Protein AF-A0A655YE57-F1 (afdb_monomer)

Sequence (101 aa):
MQDMKLAFKQAAEATTVEAMQAPISTLESLVEQAKRGVYPVEKEATYQEGFQKLAVTLDKIDAHLQAGELEAAKASLKTVDDLRIEYHDKRNPSIWKRLFG

Radius of gyration: 13.8 Å; Cα contacts (8 Å, |Δi|>4): 81; chains: 1; bounding box: 33×25×34 Å

Nearest PDB structures (foldseek):
  5l31-assembly1_C  TM=9.210E-01  e=3.877E-03  Escherichia coli
  7zl9-assembly1_A  TM=9.046E-01  e=4.791E-03  Homo sapiens
  5l7d-assembly1_A  TM=9.209E-01  e=9.526E-03  Homo sapiens
  7yxa-assembly2_B  TM=8.877E-01  e=6.936E-03  Homo sapiens
  8tf5-assembly1_A  TM=8.870E-01  e=2.891E-02  Homo sapiens

Foldseek 3Di:
DVLLVVLLVQLLPDPFLVSNVVSLVSNLVVLVVQLPDDDDPVCNVVSNVLSVQLNVLSVQLVVCSVVRNSVSSNVSSVVVVVSCVVSCVVPDVVPCVVVPD

pLDDT: mean 87.46, std 14.43, range [45.5, 98.56]

Solvent-accessible surface area (backbone atoms only — not comparable to full-atom values): 5555 Å² total; per-residue (Å²): 94,64,66,51,52,49,22,50,50,48,32,71,69,36,89,46,47,75,58,22,47,60,25,47,56,50,35,52,54,51,49,58,56,54,68,71,55,91,63,64,78,97,46,35,67,63,52,51,52,52,46,53,53,47,51,57,42,48,55,50,24,52,52,24,40,76,70,67,35,48,70,59,19,52,58,40,49,50,52,53,54,53,49,51,49,54,56,48,67,76,44,65,72,69,61,52,48,74,77,52,99

InterPro domains:
  IPR009155 Cytochrome b562 [PF07361] (1-91)
  IPR010980 Cytochrome c/b562 [SSF47175] (1-91)

Structure (mmCIF, N/CA/C/O backbone):
data_AF-A0A655YE57-F1
#
_entry.id   AF-A0A655YE57-F1
#
loop_
_atom_site.group_PDB
_atom_site.id
_atom_site.type_symbol
_atom_site.label_atom_id
_atom_site.label_alt_id
_atom_site.label_comp_id
_atom_site.label_asym_id
_atom_site.label_entity_id
_atom_site.label_seq_id
_atom_site.pdbx_PDB_ins_code
_atom_site.Cartn_x
_atom_site.Cartn_y
_atom_site.Cartn_z
_atom_site.occupancy
_atom_site.B_iso_or_equiv
_atom_site.auth_seq_id
_atom_site.auth_comp_id
_atom_site.auth_asym_id
_atom_site.auth_atom_id
_atom_site.pdbx_PDB_model_num
ATOM 1 N N . MET A 1 1 ? 0.417 7.006 -10.500 1.00 75.31 1 MET A N 1
ATOM 2 C CA . MET A 1 1 ? 0.860 7.295 -9.113 1.00 75.31 1 MET A CA 1
ATOM 3 C C . MET A 1 1 ? -0.174 8.065 -8.299 1.00 75.31 1 MET A C 1
ATOM 5 O O . MET A 1 1 ? -0.281 7.786 -7.112 1.00 75.31 1 MET A O 1
ATOM 9 N N . GLN A 1 2 ? -0.930 9.005 -8.885 1.00 85.25 2 GLN A N 1
ATOM 10 C CA . GLN A 1 2 ? -1.968 9.746 -8.151 1.00 85.25 2 GLN A CA 1
ATOM 11 C C . GLN A 1 2 ? -3.016 8.823 -7.510 1.00 85.25 2 GLN A C 1
ATOM 13 O O . GLN A 1 2 ? -3.262 8.953 -6.314 1.00 85.25 2 GLN A O 1
ATOM 18 N N . ASP A 1 3 ? -3.518 7.829 -8.246 1.00 88.75 3 ASP A N 1
ATOM 19 C CA . ASP A 1 3 ? -4.499 6.872 -7.708 1.00 88.75 3 ASP A CA 1
ATOM 20 C C . ASP A 1 3 ? -3.925 6.023 -6.569 1.00 88.75 3 ASP A C 1
ATOM 22 O O . ASP A 1 3 ? -4.573 5.841 -5.544 1.00 88.75 3 ASP A O 1
ATOM 26 N N . MET A 1 4 ? -2.664 5.585 -6.684 1.00 89.81 4 MET A N 1
ATOM 27 C CA . MET A 1 4 ? -1.979 4.856 -5.607 1.00 89.81 4 MET A CA 1
ATOM 28 C C . MET A 1 4 ? -1.835 5.721 -4.354 1.00 89.81 4 MET A C 1
ATOM 30 O O . MET A 1 4 ? -2.052 5.248 -3.244 1.00 89.81 4 MET A O 1
ATOM 34 N N . LYS A 1 5 ? -1.490 7.005 -4.523 1.00 88.69 5 LYS A N 1
ATOM 35 C CA . LYS A 1 5 ? -1.399 7.966 -3.418 1.00 88.69 5 LYS A CA 1
ATOM 36 C C . LYS A 1 5 ? -2.760 8.177 -2.753 1.00 88.69 5 LYS A C 1
ATOM 38 O O . LYS A 1 5 ? -2.819 8.271 -1.530 1.00 88.69 5 LYS A O 1
ATOM 43 N N . LEU A 1 6 ? -3.831 8.271 -3.542 1.00 93.56 6 LEU A N 1
ATOM 44 C CA . LEU A 1 6 ? -5.191 8.427 -3.033 1.00 93.56 6 LEU A CA 1
ATOM 45 C C . LEU A 1 6 ? -5.630 7.190 -2.241 1.00 93.56 6 LEU A C 1
ATOM 47 O O . LEU A 1 6 ? -6.033 7.339 -1.091 1.00 93.56 6 LEU A O 1
ATOM 51 N N . ALA A 1 7 ? -5.478 5.996 -2.818 1.00 95.62 7 ALA A N 1
ATOM 52 C CA . ALA A 1 7 ? -5.803 4.732 -2.163 1.00 95.62 7 ALA A CA 1
ATOM 53 C C . ALA A 1 7 ? -5.003 4.553 -0.864 1.00 95.62 7 ALA A C 1
ATOM 55 O O . ALA A 1 7 ? -5.574 4.284 0.188 1.00 95.62 7 ALA A O 1
ATOM 56 N N . PHE A 1 8 ? -3.693 4.819 -0.893 1.00 95.06 8 PHE A N 1
ATOM 57 C CA . PHE A 1 8 ? -2.858 4.799 0.308 1.00 95.06 8 PHE A CA 1
ATOM 58 C C . PHE A 1 8 ? -3.378 5.753 1.393 1.00 95.06 8 PHE A C 1
ATOM 60 O O . PHE A 1 8 ? -3.501 5.362 2.551 1.00 95.06 8 PHE A O 1
ATOM 67 N N . LYS A 1 9 ? -3.708 7.001 1.029 1.00 95.69 9 LYS A N 1
ATOM 68 C CA . LYS A 1 9 ? -4.228 7.995 1.977 1.00 95.69 9 LYS A CA 1
ATOM 69 C C . LYS A 1 9 ? -5.544 7.530 2.605 1.00 95.69 9 LYS A C 1
ATOM 71 O O . LYS A 1 9 ? -5.691 7.609 3.818 1.00 95.69 9 LYS A O 1
ATOM 76 N N . GLN A 1 10 ? -6.465 7.014 1.796 1.00 97.56 10 GLN A N 1
ATOM 77 C CA . GLN A 1 10 ? -7.745 6.488 2.271 1.00 97.56 10 GLN A CA 1
ATOM 78 C C . GLN A 1 10 ? -7.557 5.297 3.221 1.00 97.56 10 GLN A C 1
ATOM 80 O O . GLN A 1 10 ? -8.204 5.250 4.262 1.00 97.56 10 GLN A O 1
ATOM 85 N N . ALA A 1 11 ? -6.634 4.378 2.913 1.00 97.50 11 ALA A N 1
ATOM 86 C CA . ALA A 1 11 ? -6.293 3.272 3.807 1.00 97.50 11 ALA A CA 1
ATOM 87 C C . ALA A 1 11 ? -5.679 3.766 5.129 1.00 97.50 11 ALA A C 1
ATOM 89 O O . ALA A 1 11 ? -6.014 3.255 6.193 1.00 97.50 11 ALA A O 1
ATOM 90 N N . ALA A 1 12 ? -4.816 4.785 5.081 1.00 96.50 12 ALA A N 1
ATOM 91 C CA . ALA A 1 12 ? -4.185 5.356 6.271 1.00 96.50 12 ALA A CA 1
ATOM 92 C C . ALA A 1 12 ? -5.183 6.101 7.178 1.00 96.50 12 ALA A C 1
ATOM 94 O O . ALA A 1 12 ? -5.054 6.070 8.401 1.00 96.50 12 ALA A O 1
ATOM 95 N N . GLU A 1 13 ? -6.180 6.758 6.582 1.00 97.50 13 GLU A N 1
ATOM 96 C CA . GLU A 1 13 ? -7.238 7.497 7.284 1.00 97.50 13 GLU A CA 1
ATOM 97 C C . GLU A 1 13 ? -8.379 6.592 7.782 1.00 97.50 13 GLU A C 1
ATOM 99 O O . GLU A 1 13 ? -9.217 7.041 8.566 1.00 97.50 13 GLU A O 1
ATOM 104 N N . ALA A 1 14 ? -8.415 5.319 7.372 1.00 98.06 14 ALA A N 1
ATOM 105 C CA . ALA A 1 14 ? -9.456 4.382 7.770 1.00 98.06 14 ALA A CA 1
ATOM 106 C C . ALA A 1 14 ? -9.483 4.158 9.293 1.00 98.06 14 ALA A C 1
ATOM 108 O O . ALA A 1 14 ? -8.463 3.926 9.951 1.00 98.06 14 ALA A O 1
ATOM 109 N N . THR A 1 15 ? -10.683 4.204 9.867 1.00 97.69 15 THR A N 1
ATOM 110 C CA . THR A 1 15 ? -10.924 3.987 11.303 1.00 97.69 15 THR A CA 1
ATOM 111 C C . THR A 1 15 ? -11.551 2.630 11.608 1.00 97.69 15 THR A C 1
ATOM 113 O O . THR A 1 15 ? -11.673 2.277 12.778 1.00 97.69 15 THR A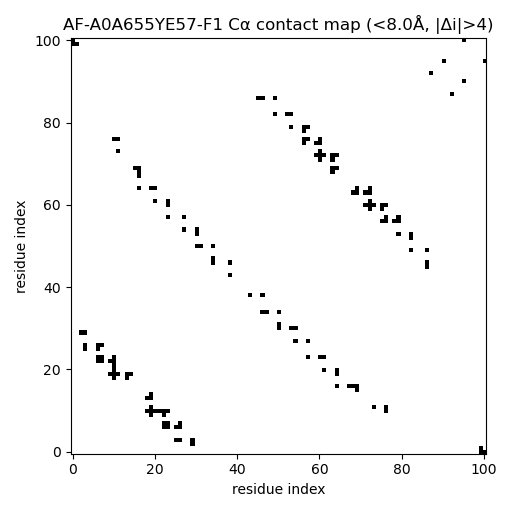 O 1
ATOM 11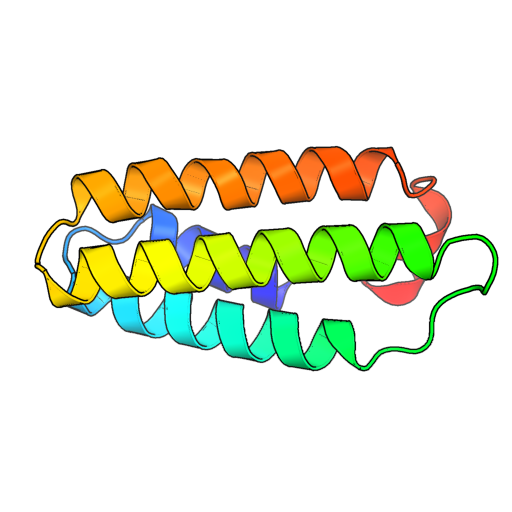6 N N . THR A 1 16 ? -11.905 1.853 10.581 1.00 98.38 16 THR A N 1
ATOM 117 C CA . THR A 1 16 ? -12.403 0.477 10.706 1.00 98.38 16 THR A CA 1
ATOM 118 C C . THR A 1 16 ? -11.739 -0.434 9.676 1.00 98.38 16 THR A C 1
ATOM 120 O O . THR A 1 16 ? -11.160 0.040 8.695 1.00 98.38 16 THR A O 1
ATOM 123 N N . VAL A 1 17 ? -11.832 -1.747 9.899 1.00 98.12 17 VAL A N 1
ATOM 124 C CA . VAL A 1 17 ? -11.335 -2.774 8.971 1.00 98.12 17 VAL A CA 1
ATOM 125 C C . VAL A 1 17 ? -12.030 -2.649 7.617 1.00 98.12 17 VAL A C 1
ATOM 127 O O . VAL A 1 17 ? -11.368 -2.590 6.585 1.00 98.12 17 VAL A O 1
ATOM 130 N N . GLU A 1 18 ? -13.354 -2.514 7.618 1.00 97.31 18 GLU A N 1
ATOM 131 C CA . GLU A 1 18 ? -14.179 -2.416 6.411 1.00 97.31 18 GLU A CA 1
ATOM 132 C C . GLU A 1 18 ? -13.833 -1.161 5.602 1.00 97.31 18 GLU A C 1
ATOM 134 O O . GLU A 1 18 ? -13.732 -1.206 4.376 1.00 97.31 18 GLU A O 1
ATOM 139 N N . ALA A 1 19 ? -13.588 -0.039 6.289 1.00 98.12 19 ALA A N 1
ATOM 140 C CA . ALA A 1 19 ? -13.166 1.205 5.654 1.00 98.12 19 ALA A CA 1
ATOM 141 C C . ALA A 1 19 ? -11.760 1.107 5.035 1.00 98.12 19 ALA A C 1
ATOM 143 O O . ALA A 1 19 ? -11.466 1.824 4.079 1.00 98.12 19 ALA A O 1
ATOM 144 N N . MET A 1 20 ? -10.897 0.228 5.557 1.00 98.50 20 MET A N 1
ATOM 145 C CA . MET A 1 20 ? -9.539 0.015 5.051 1.00 98.50 20 MET A CA 1
ATOM 146 C C . MET A 1 20 ? -9.485 -1.001 3.897 1.00 98.50 20 MET A C 1
ATOM 148 O O . MET A 1 20 ? -8.647 -0.860 3.011 1.00 98.50 20 MET A O 1
ATOM 152 N N . GLN A 1 21 ? -10.390 -1.982 3.850 1.00 98.06 21 GLN A N 1
ATOM 153 C CA . GLN A 1 21 ? -10.401 -3.039 2.824 1.00 98.06 21 GLN A CA 1
ATOM 154 C C . GLN A 1 21 ? -10.509 -2.500 1.389 1.00 98.06 21 GLN A C 1
ATOM 156 O O . GLN A 1 21 ? -9.714 -2.862 0.523 1.00 98.06 21 GLN A O 1
ATOM 161 N N . ALA A 1 22 ? -11.464 -1.605 1.121 1.00 96.88 22 ALA A N 1
ATOM 162 C CA . ALA A 1 22 ? -11.672 -1.059 -0.223 1.00 96.88 22 ALA A CA 1
ATOM 163 C C . ALA A 1 22 ? -10.435 -0.323 -0.798 1.00 96.88 22 ALA A C 1
ATOM 165 O O . ALA A 1 22 ? -10.042 -0.607 -1.939 1.00 96.88 22 ALA A O 1
ATOM 166 N N . PRO A 1 23 ? -9.781 0.598 -0.062 1.00 97.75 23 PRO A N 1
ATOM 167 C CA . PRO A 1 23 ? -8.568 1.238 -0.558 1.00 97.75 23 PRO A CA 1
ATOM 168 C C . PRO A 1 23 ? -7.362 0.291 -0.648 1.00 97.75 23 PRO A C 1
ATOM 170 O O . PRO A 1 23 ? -6.553 0.471 -1.557 1.00 97.75 23 PRO A O 1
ATOM 173 N N . ILE A 1 24 ? -7.242 -0.732 0.211 1.00 98.12 24 ILE A N 1
ATOM 174 C CA . ILE A 1 24 ? -6.178 -1.748 0.082 1.00 98.12 24 ILE A CA 1
ATOM 175 C C . ILE A 1 24 ? -6.350 -2.577 -1.193 1.00 98.12 24 ILE A C 1
ATOM 177 O O . ILE A 1 24 ? -5.419 -2.637 -1.993 1.00 98.12 24 ILE A O 1
ATOM 181 N N . SER A 1 25 ? -7.556 -3.071 -1.475 1.00 97.69 25 SER A N 1
ATOM 182 C CA . SER A 1 25 ? -7.840 -3.794 -2.724 1.00 97.69 25 SER A CA 1
ATOM 183 C C . SER A 1 25 ? -7.594 -2.930 -3.971 1.00 97.69 25 SER A C 1
ATOM 185 O O . SER A 1 25 ? -7.069 -3.382 -4.994 1.00 97.69 25 SER A O 1
ATOM 187 N N . THR A 1 26 ? -7.906 -1.632 -3.883 1.00 97.25 26 THR A N 1
ATOM 188 C CA . THR A 1 26 ? -7.570 -0.674 -4.948 1.00 97.25 26 THR A CA 1
ATOM 189 C C . THR A 1 26 ? -6.055 -0.572 -5.139 1.00 97.25 26 THR A C 1
ATOM 191 O O . THR A 1 26 ? -5.568 -0.567 -6.271 1.00 97.25 26 THR A O 1
ATOM 194 N N . LEU A 1 27 ? -5.296 -0.504 -4.045 1.00 94.88 27 LEU A N 1
ATOM 195 C CA . LEU A 1 27 ? -3.843 -0.397 -4.076 1.00 94.88 27 LEU A CA 1
ATOM 196 C C . LEU A 1 27 ? -3.185 -1.653 -4.668 1.00 94.88 27 LEU A C 1
ATOM 198 O O . LEU A 1 27 ? -2.282 -1.516 -5.492 1.00 94.88 27 LEU A O 1
ATOM 202 N N . GLU A 1 28 ? -3.675 -2.846 -4.336 1.00 96.06 28 GLU A N 1
ATOM 203 C CA . GLU A 1 28 ? -3.255 -4.124 -4.934 1.00 96.06 28 GLU A CA 1
ATOM 204 C C . GLU A 1 28 ? -3.450 -4.147 -6.445 1.00 96.06 28 GLU A C 1
ATOM 206 O O . GLU A 1 28 ? -2.508 -4.409 -7.196 1.00 96.06 28 GLU A O 1
ATOM 211 N N . SER A 1 29 ? -4.649 -3.788 -6.910 1.00 95.88 29 SER A N 1
ATOM 212 C CA . SER A 1 29 ? -4.951 -3.718 -8.341 1.00 95.88 29 SER A CA 1
ATOM 213 C C . SER A 1 29 ? -4.013 -2.755 -9.070 1.00 95.88 29 SER A C 1
ATOM 215 O O . SER A 1 29 ? -3.502 -3.064 -10.148 1.00 95.88 29 SER A O 1
ATOM 217 N N . LEU A 1 30 ? -3.736 -1.592 -8.475 1.00 93.38 30 LEU A N 1
ATOM 218 C CA . LEU A 1 30 ? -2.817 -0.612 -9.047 1.00 93.38 30 LEU A CA 1
ATOM 219 C C . LEU A 1 30 ? -1.370 -1.124 -9.075 1.00 93.38 30 LEU A C 1
ATOM 221 O O . LEU A 1 30 ? -0.660 -0.873 -10.052 1.00 93.38 30 LEU A O 1
ATOM 225 N N . VAL A 1 31 ? -0.919 -1.832 -8.035 1.00 91.75 31 VAL A N 1
ATOM 226 C CA . VAL A 1 31 ? 0.420 -2.442 -7.985 1.00 91.75 31 VAL A CA 1
ATOM 227 C C . VAL A 1 31 ? 0.563 -3.523 -9.053 1.00 91.75 31 VAL A C 1
ATOM 229 O O . VAL A 1 31 ? 1.552 -3.513 -9.786 1.00 91.75 31 VAL A O 1
ATOM 232 N N . GLU A 1 32 ? -0.436 -4.385 -9.220 1.00 91.94 32 GLU A N 1
ATOM 233 C CA . GLU A 1 32 ? -0.443 -5.418 -10.260 1.00 91.94 32 GLU A CA 1
ATOM 234 C C . GLU A 1 32 ? -0.471 -4.829 -11.674 1.00 91.94 32 GLU A C 1
ATOM 236 O O . GLU A 1 32 ? 0.229 -5.308 -12.571 1.00 91.94 32 GLU A O 1
ATOM 241 N N . GLN A 1 33 ? -1.224 -3.748 -11.885 1.00 91.19 33 GLN A N 1
ATOM 242 C CA . GLN A 1 33 ? -1.195 -3.006 -13.146 1.00 91.19 33 GLN A CA 1
ATOM 243 C C . GLN A 1 33 ? 0.187 -2.401 -13.411 1.00 91.19 33 GLN A C 1
ATOM 245 O O . GLN A 1 33 ? 0.710 -2.523 -14.519 1.00 91.19 33 GLN A O 1
ATOM 250 N N . ALA A 1 34 ? 0.809 -1.788 -12.400 1.00 88.31 34 ALA A N 1
ATOM 251 C CA . ALA A 1 34 ? 2.139 -1.210 -12.535 1.00 88.31 34 ALA A CA 1
ATOM 252 C C . ALA A 1 34 ? 3.199 -2.282 -12.825 1.00 88.31 34 ALA A C 1
ATOM 254 O O . ALA A 1 34 ? 4.015 -2.095 -13.720 1.00 88.31 34 ALA A O 1
ATOM 255 N N . LYS A 1 35 ? 3.142 -3.440 -12.163 1.00 87.44 35 LYS A N 1
ATOM 256 C CA . LYS A 1 35 ? 4.079 -4.559 -12.359 1.0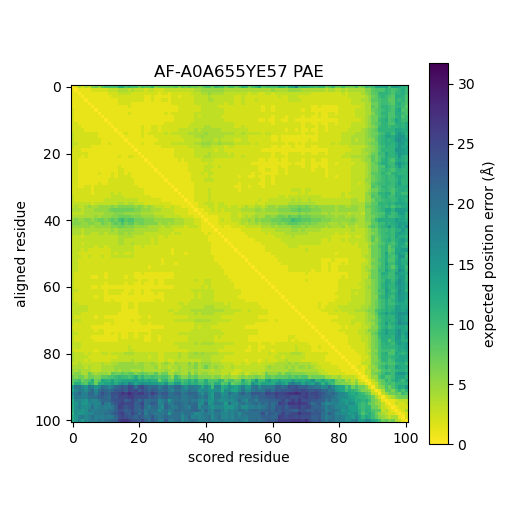0 87.44 35 LYS A CA 1
ATOM 257 C C . LYS A 1 35 ? 4.175 -5.039 -13.815 1.00 87.44 35 LYS A C 1
ATOM 259 O O . LYS A 1 35 ? 5.231 -5.516 -14.227 1.00 87.44 35 LYS A O 1
ATOM 264 N N . ARG A 1 36 ? 3.098 -4.878 -14.597 1.00 89.38 36 ARG A N 1
ATOM 265 C CA . ARG A 1 36 ? 3.005 -5.231 -16.030 1.00 89.38 36 ARG A CA 1
ATOM 266 C C . ARG A 1 36 ? 3.520 -4.140 -16.977 1.00 89.38 36 ARG A C 1
ATOM 268 O O . ARG A 1 36 ? 3.474 -4.317 -18.192 1.00 89.38 36 ARG A O 1
ATOM 275 N N . GLY A 1 37 ? 3.961 -3.002 -16.445 1.00 85.94 37 GLY A N 1
ATOM 276 C CA . GLY A 1 37 ? 4.546 -1.922 -17.228 1.00 85.94 37 GLY A CA 1
ATOM 277 C C . GLY A 1 37 ? 5.872 -2.319 -17.880 1.00 85.94 37 GLY A C 1
ATOM 278 O O . GLY A 1 37 ? 6.579 -3.207 -17.410 1.00 85.94 37 GLY A O 1
ATOM 279 N N . VAL A 1 38 ? 6.228 -1.620 -18.958 1.00 85.69 38 VAL A N 1
ATOM 280 C CA . VAL A 1 38 ? 7.537 -1.766 -19.606 1.00 85.69 38 VAL A CA 1
ATOM 281 C C . VAL A 1 38 ? 8.527 -0.816 -18.942 1.00 85.69 38 VAL A C 1
ATOM 283 O O . VAL A 1 38 ? 8.293 0.394 -18.881 1.00 85.69 38 VAL A O 1
ATOM 286 N N . TYR A 1 39 ? 9.644 -1.357 -18.461 1.00 84.25 39 TYR A N 1
ATOM 287 C CA . TYR A 1 39 ? 10.686 -0.603 -17.769 1.00 84.25 39 TYR A CA 1
ATOM 288 C C . TYR A 1 39 ? 12.013 -0.634 -18.536 1.00 84.25 39 TYR A C 1
ATOM 290 O O . TYR A 1 39 ? 12.272 -1.583 -19.271 1.00 84.25 39 TYR A O 1
ATOM 298 N N . PRO A 1 40 ? 12.885 0.381 -18.376 1.00 87.19 40 PRO A N 1
ATOM 299 C CA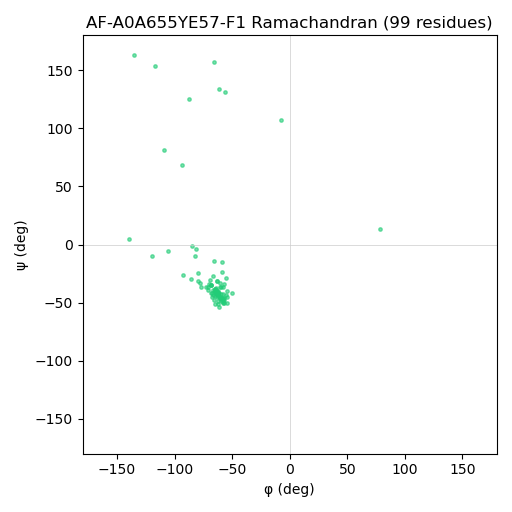 . PRO A 1 40 ? 14.241 0.317 -18.912 1.00 87.19 40 PRO A CA 1
ATOM 300 C C . PRO A 1 40 ? 14.979 -0.914 -18.377 1.00 87.19 40 PRO A C 1
ATOM 302 O O . PRO A 1 40 ? 15.007 -1.117 -17.161 1.00 87.19 40 PRO A O 1
ATOM 305 N N . VAL A 1 41 ? 15.613 -1.677 -19.271 1.00 87.88 41 VAL A N 1
ATOM 306 C CA . VAL A 1 41 ? 16.294 -2.954 -18.968 1.00 87.88 41 VAL A CA 1
ATOM 307 C C . VAL A 1 41 ? 17.260 -2.826 -17.785 1.00 87.88 41 VAL A C 1
ATOM 309 O O . VAL A 1 41 ? 17.269 -3.656 -16.884 1.00 87.88 41 VAL A O 1
ATOM 312 N N . GLU A 1 42 ? 18.009 -1.723 -17.723 1.00 88.12 42 GLU A N 1
ATOM 313 C CA . GLU A 1 42 ? 18.977 -1.408 -16.657 1.00 88.12 42 GLU A CA 1
ATOM 314 C C . GLU A 1 42 ? 18.365 -1.349 -15.249 1.00 88.12 42 GLU A C 1
ATOM 316 O O . GLU A 1 42 ? 19.069 -1.473 -14.249 1.00 88.12 42 GLU A O 1
ATOM 321 N N . LYS A 1 43 ? 17.059 -1.090 -15.157 1.00 83.69 43 LYS A N 1
ATOM 322 C CA . LYS A 1 43 ? 16.343 -0.861 -13.900 1.00 83.69 43 LYS A CA 1
ATOM 323 C C . LYS A 1 43 ? 15.236 -1.876 -13.656 1.00 83.69 43 LYS A C 1
ATOM 325 O O . LYS A 1 43 ? 14.672 -1.877 -12.565 1.00 83.69 43 LYS A O 1
ATOM 330 N N . GLU A 1 44 ? 14.901 -2.703 -14.642 1.00 86.44 44 GLU A N 1
ATOM 331 C CA . GLU A 1 44 ? 13.779 -3.640 -14.597 1.00 86.44 44 GLU A CA 1
ATOM 332 C C . GLU A 1 44 ? 13.843 -4.557 -13.372 1.00 86.44 44 GLU A C 1
ATOM 334 O O . GLU A 1 44 ? 12.861 -4.659 -12.642 1.00 86.44 44 GLU A O 1
ATOM 339 N N . ALA A 1 45 ? 15.017 -5.113 -13.059 1.00 88.69 45 ALA A N 1
ATOM 340 C CA . ALA A 1 45 ? 15.213 -5.927 -11.858 1.00 88.69 45 ALA A CA 1
ATOM 341 C C . ALA A 1 45 ? 14.861 -5.163 -10.565 1.00 88.69 45 ALA A C 1
ATOM 343 O O . ALA A 1 45 ? 14.109 -5.662 -9.731 1.00 88.69 45 ALA A O 1
ATOM 344 N N . THR A 1 46 ? 15.331 -3.919 -10.428 1.00 87.06 46 THR A N 1
ATOM 345 C CA . THR A 1 46 ? 15.015 -3.046 -9.286 1.00 87.06 46 THR A CA 1
ATOM 346 C C . THR A 1 46 ? 13.524 -2.704 -9.224 1.00 87.06 46 THR A C 1
ATOM 348 O O . THR A 1 46 ? 12.946 -2.622 -8.142 1.00 87.06 46 THR A O 1
ATOM 351 N N . TYR A 1 47 ? 12.875 -2.494 -10.375 1.00 84.00 47 TYR A N 1
ATOM 352 C CA . TYR A 1 47 ? 11.429 -2.272 -10.447 1.00 84.00 47 TYR A CA 1
ATOM 353 C C . TYR A 1 47 ? 10.659 -3.494 -9.936 1.00 84.00 47 TYR A C 1
ATOM 355 O O . TYR A 1 47 ? 9.818 -3.350 -9.048 1.00 84.00 47 TYR A O 1
ATOM 363 N N . GLN A 1 48 ? 10.985 -4.677 -10.459 1.00 88.94 48 GLN A N 1
ATOM 364 C CA . GLN A 1 48 ? 10.314 -5.930 -10.119 1.00 88.94 48 GLN A CA 1
ATOM 365 C C . GLN A 1 48 ? 10.529 -6.330 -8.656 1.00 88.94 48 GLN A C 1
ATOM 367 O O . GLN A 1 48 ? 9.581 -6.763 -8.004 1.00 88.94 48 GLN A O 1
ATOM 372 N N . GLU A 1 49 ? 11.722 -6.108 -8.098 1.00 90.25 49 GLU A N 1
ATOM 373 C CA . GLU A 1 49 ? 11.982 -6.322 -6.668 1.00 90.25 49 GLU A CA 1
ATOM 374 C C . GLU A 1 49 ? 11.056 -5.459 -5.794 1.00 90.25 49 GLU A C 1
ATOM 376 O O . GLU A 1 49 ? 10.429 -5.961 -4.860 1.00 90.25 49 GLU A O 1
ATOM 381 N N . GLY A 1 50 ? 10.917 -4.169 -6.123 1.00 89.81 50 GLY A N 1
ATOM 382 C CA . GLY A 1 50 ? 10.025 -3.262 -5.401 1.00 89.81 50 GLY A CA 1
ATOM 383 C C . GLY A 1 50 ? 8.558 -3.690 -5.480 1.00 89.81 50 GLY A C 1
ATOM 384 O O . GLY A 1 50 ? 7.871 -3.702 -4.461 1.00 89.81 50 GLY A O 1
ATOM 385 N N . PHE A 1 51 ? 8.082 -4.105 -6.660 1.00 90.19 51 PHE A N 1
ATOM 386 C CA . PHE A 1 51 ? 6.715 -4.617 -6.811 1.00 90.19 51 PHE A CA 1
ATOM 387 C C . PHE A 1 51 ? 6.486 -5.917 -6.045 1.00 90.19 51 PHE A C 1
ATOM 389 O O . PHE A 1 51 ? 5.433 -6.074 -5.436 1.00 90.19 51 PHE A O 1
ATOM 396 N N . GLN A 1 52 ? 7.468 -6.819 -6.011 1.00 92.12 52 GLN A N 1
ATOM 397 C CA . GLN A 1 52 ? 7.364 -8.049 -5.232 1.00 92.12 52 GLN A CA 1
ATOM 398 C C . GLN A 1 52 ? 7.252 -7.754 -3.729 1.00 92.12 52 GLN A C 1
ATOM 400 O O . GLN A 1 52 ? 6.416 -8.347 -3.051 1.00 92.12 52 GLN A O 1
ATOM 405 N N . LYS A 1 53 ? 8.046 -6.810 -3.205 1.00 93.81 53 LYS A N 1
ATOM 406 C CA . LYS A 1 53 ? 7.964 -6.384 -1.796 1.00 93.81 53 LYS A CA 1
ATOM 407 C C . LYS A 1 53 ? 6.632 -5.709 -1.471 1.00 93.81 53 LYS A C 1
ATOM 409 O O . LYS A 1 53 ? 6.075 -5.957 -0.403 1.00 93.81 53 LYS A O 1
ATOM 414 N N . LEU A 1 54 ? 6.115 -4.885 -2.386 1.00 92.50 54 LEU A N 1
ATOM 415 C CA . LEU A 1 54 ? 4.793 -4.274 -2.247 1.00 92.50 54 LEU A CA 1
ATOM 416 C C . LEU A 1 54 ? 3.693 -5.335 -2.201 1.00 92.50 54 LEU A C 1
ATOM 418 O O . LEU A 1 54 ? 2.895 -5.296 -1.274 1.00 92.50 54 LEU A O 1
ATOM 422 N N . ALA A 1 55 ? 3.695 -6.303 -3.122 1.00 92.81 55 ALA A N 1
ATOM 423 C CA . ALA A 1 55 ? 2.712 -7.387 -3.145 1.00 92.81 55 ALA A CA 1
ATOM 424 C C . ALA A 1 55 ? 2.701 -8.176 -1.825 1.00 92.81 55 ALA A C 1
ATOM 426 O O . ALA A 1 55 ? 1.668 -8.267 -1.179 1.00 92.81 55 ALA A O 1
ATOM 427 N N . VAL A 1 56 ? 3.872 -8.614 -1.345 1.00 96.06 56 VAL A N 1
ATOM 428 C CA . VAL A 1 56 ? 3.988 -9.334 -0.061 1.00 96.06 56 VAL A CA 1
ATOM 429 C C . VAL A 1 56 ? 3.495 -8.494 1.124 1.00 96.06 56 VAL A C 1
ATOM 431 O O . VAL A 1 56 ? 2.914 -9.019 2.073 1.00 96.06 56 VAL A O 1
ATOM 434 N N . THR A 1 57 ? 3.741 -7.183 1.099 1.00 96.81 57 THR A N 1
ATOM 435 C CA . THR A 1 57 ? 3.282 -6.282 2.166 1.00 96.81 57 THR A CA 1
ATOM 436 C C . THR A 1 57 ? 1.765 -6.102 2.124 1.00 96.81 57 THR A C 1
ATOM 438 O O . THR A 1 57 ? 1.141 -6.065 3.181 1.00 96.81 57 THR A O 1
ATOM 441 N N . LEU A 1 58 ? 1.173 -6.011 0.930 1.00 96.94 58 LEU A N 1
ATOM 442 C CA . LEU A 1 58 ? -0.275 -5.903 0.751 1.00 96.94 58 LEU A CA 1
ATOM 443 C C . LEU A 1 58 ? -0.984 -7.192 1.172 1.00 96.94 58 LEU A C 1
ATOM 445 O O . LEU A 1 58 ? -1.877 -7.107 2.006 1.00 96.94 58 LEU A O 1
ATOM 449 N N . ASP A 1 59 ? -0.475 -8.364 0.776 1.00 97.38 59 ASP A N 1
ATOM 450 C CA . ASP A 1 59 ? -0.988 -9.665 1.237 1.00 97.38 59 ASP A CA 1
ATOM 451 C C . ASP A 1 59 ? -1.014 -9.751 2.775 1.00 97.38 59 ASP A C 1
ATOM 453 O O . ASP A 1 59 ? -1.952 -10.266 3.386 1.00 97.38 59 ASP A O 1
ATOM 457 N N . LYS A 1 60 ? 0.025 -9.217 3.433 1.00 98.25 60 LYS A N 1
ATOM 458 C CA . LYS A 1 60 ? 0.097 -9.159 4.898 1.00 98.25 60 LYS A CA 1
ATOM 459 C C . LYS A 1 60 ? -0.947 -8.209 5.491 1.00 98.25 60 LYS A C 1
ATOM 461 O O . LYS A 1 60 ? -1.534 -8.526 6.524 1.00 98.25 60 LYS A O 1
ATOM 466 N N . ILE A 1 61 ? -1.157 -7.043 4.883 1.00 98.38 61 ILE A N 1
ATOM 467 C CA . ILE A 1 61 ? -2.199 -6.101 5.310 1.00 98.38 61 ILE A CA 1
ATOM 468 C C . ILE A 1 61 ? -3.569 -6.767 5.193 1.00 98.38 61 ILE A C 1
ATOM 470 O O . ILE A 1 61 ? -4.342 -6.717 6.146 1.00 98.38 61 ILE A O 1
ATOM 474 N N . ASP A 1 62 ? -3.834 -7.443 4.081 1.00 97.94 62 ASP A N 1
ATOM 475 C CA . ASP A 1 62 ? -5.087 -8.149 3.840 1.00 97.94 62 ASP A CA 1
ATOM 476 C C . ASP A 1 62 ? -5.319 -9.273 4.855 1.00 97.94 62 ASP A C 1
ATOM 478 O O . ASP A 1 62 ? -6.411 -9.384 5.415 1.00 97.94 62 ASP A O 1
ATOM 482 N N . ALA A 1 63 ? -4.279 -10.036 5.202 1.00 98.31 63 ALA A N 1
ATOM 483 C CA . ALA A 1 63 ? -4.349 -11.028 6.275 1.00 98.31 63 ALA A CA 1
ATOM 484 C C . ALA A 1 63 ? -4.708 -10.397 7.636 1.00 98.31 63 ALA A C 1
ATOM 486 O O . ALA A 1 63 ? -5.561 -10.924 8.352 1.00 98.31 63 ALA A O 1
ATOM 487 N N . HIS A 1 64 ? -4.115 -9.247 7.983 1.00 98.56 64 HIS A N 1
ATOM 488 C CA . HIS A 1 64 ? -4.475 -8.510 9.200 1.00 98.56 64 HIS A CA 1
ATOM 489 C C . HIS A 1 64 ? -5.925 -8.016 9.163 1.00 98.56 64 HIS A C 1
ATOM 491 O O . HIS A 1 64 ? -6.646 -8.145 10.151 1.00 98.56 64 HIS A O 1
ATOM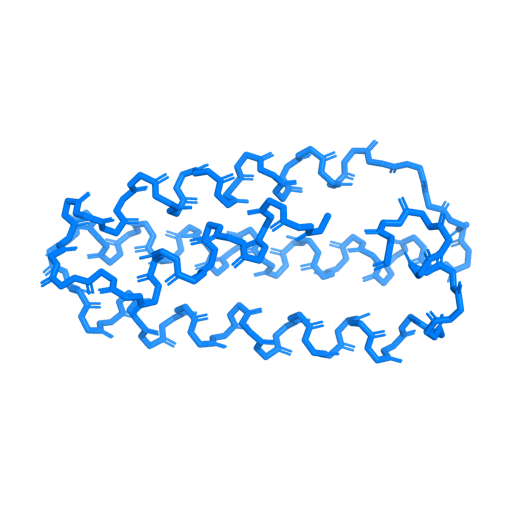 497 N N . LEU A 1 65 ? -6.387 -7.489 8.027 1.00 98.38 65 LEU A N 1
ATOM 498 C CA . LEU A 1 65 ? -7.769 -7.035 7.869 1.00 98.38 65 LEU A CA 1
ATOM 499 C C . LEU A 1 65 ? -8.764 -8.195 7.989 1.00 98.38 65 LEU A C 1
ATOM 501 O O . LEU A 1 65 ? -9.767 -8.063 8.684 1.00 98.38 65 LEU A O 1
ATOM 505 N N . GLN A 1 66 ? -8.474 -9.351 7.392 1.00 97.81 66 GLN A N 1
ATOM 506 C CA . GLN A 1 66 ? -9.295 -10.560 7.531 1.00 97.81 66 GLN A CA 1
ATOM 507 C C . GLN A 1 66 ? -9.345 -11.076 8.978 1.00 97.81 66 GLN A C 1
ATOM 509 O O . GLN A 1 66 ? -10.368 -11.614 9.400 1.00 97.81 66 GLN A O 1
ATOM 514 N N . ALA A 1 67 ? -8.275 -10.877 9.751 1.00 98.19 67 ALA A N 1
ATOM 515 C CA . ALA A 1 67 ? -8.212 -11.204 11.175 1.00 98.19 67 ALA A CA 1
ATOM 516 C C . ALA A 1 67 ? -8.853 -10.141 12.095 1.00 98.19 67 ALA A C 1
ATOM 518 O O . ALA A 1 67 ? -8.928 -10.342 13.306 1.00 98.19 67 ALA A O 1
ATOM 519 N N . GLY A 1 68 ? -9.324 -9.013 11.550 1.00 98.06 68 GLY A N 1
ATOM 520 C CA . GLY A 1 68 ? -9.885 -7.907 12.333 1.00 98.06 68 GLY A CA 1
ATOM 521 C C . GLY A 1 68 ? -8.834 -7.000 12.996 1.00 98.06 68 GLY A C 1
ATOM 522 O O . GLY A 1 68 ? -9.161 -6.191 13.864 1.00 98.06 68 GLY A O 1
ATOM 523 N N . GLU A 1 69 ? -7.565 -7.116 12.607 1.00 98.31 69 GLU A N 1
ATOM 524 C CA . GLU A 1 69 ? -6.412 -6.485 13.254 1.00 98.31 69 GLU A CA 1
ATOM 525 C C . GLU A 1 69 ? -6.050 -5.134 12.608 1.00 98.31 69 GLU A C 1
ATOM 527 O O . GLU A 1 69 ? -4.997 -4.978 11.985 1.00 98.31 69 GLU A O 1
ATOM 532 N N . LEU A 1 70 ? -6.908 -4.118 12.769 1.00 98.12 70 LEU A N 1
ATOM 533 C CA . LEU A 1 70 ? -6.718 -2.806 12.124 1.00 98.12 70 LEU A CA 1
ATOM 534 C C . LEU A 1 70 ? -5.359 -2.153 12.438 1.00 98.12 70 LEU A C 1
ATOM 536 O O . LEU A 1 70 ? -4.703 -1.621 11.545 1.00 98.12 70 LEU A O 1
ATOM 540 N N . GLU A 1 71 ? -4.908 -2.192 13.692 1.00 97.75 71 GLU A N 1
ATOM 541 C CA . GLU A 1 71 ? -3.636 -1.564 14.079 1.00 97.75 71 GLU A CA 1
ATOM 542 C C . GLU A 1 71 ? -2.424 -2.284 13.466 1.00 97.75 71 GLU A C 1
ATOM 544 O O . GLU A 1 71 ? -1.460 -1.639 13.049 1.00 97.75 71 GLU A O 1
ATOM 549 N N . ALA A 1 72 ? -2.485 -3.611 13.323 1.00 98.19 72 ALA A N 1
ATOM 550 C CA . ALA A 1 72 ? -1.439 -4.383 12.653 1.00 98.19 72 ALA A CA 1
ATOM 551 C C . ALA A 1 72 ? -1.435 -4.139 11.132 1.00 98.19 72 ALA A C 1
ATOM 553 O O . ALA A 1 72 ? -0.367 -4.011 10.519 1.00 98.19 72 ALA A O 1
ATOM 554 N N . ALA A 1 73 ? -2.622 -3.984 10.536 1.00 98.50 73 ALA A N 1
ATOM 555 C CA . ALA A 1 73 ? -2.786 -3.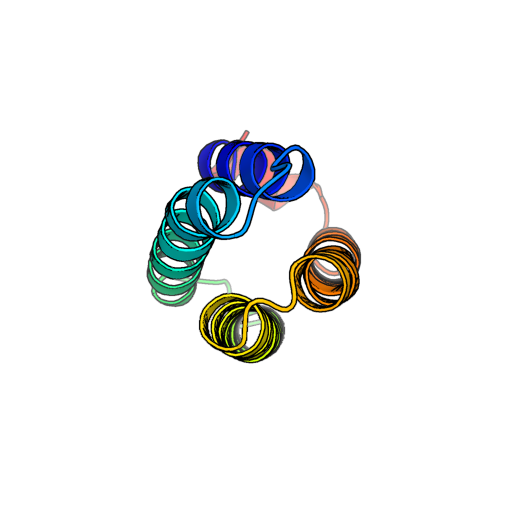560 9.150 1.00 98.50 73 ALA A CA 1
ATOM 556 C C . ALA A 1 73 ? -2.176 -2.165 8.919 1.00 98.50 73 ALA A C 1
ATOM 558 O O . ALA A 1 73 ? -1.388 -1.989 7.991 1.00 98.50 73 ALA A O 1
ATOM 559 N N . LYS A 1 74 ? -2.438 -1.189 9.799 1.00 97.25 74 LYS A N 1
ATOM 560 C CA . LYS A 1 74 ? -1.835 0.158 9.742 1.00 97.25 74 LYS A CA 1
ATOM 561 C C . LYS A 1 74 ? -0.320 0.144 9.926 1.00 97.25 74 LYS A C 1
ATOM 563 O O . LYS A 1 74 ? 0.392 0.852 9.212 1.00 97.25 74 LYS A O 1
ATOM 568 N N . ALA A 1 75 ? 0.187 -0.680 10.840 1.00 96.81 75 ALA A N 1
ATOM 569 C CA . ALA A 1 75 ? 1.625 -0.847 11.025 1.00 96.81 75 ALA A CA 1
ATOM 570 C C . ALA A 1 75 ? 2.291 -1.397 9.752 1.00 96.81 75 ALA A C 1
ATOM 572 O O . ALA A 1 75 ? 3.333 -0.893 9.335 1.00 96.81 75 ALA A O 1
ATOM 573 N N . SER A 1 76 ? 1.660 -2.374 9.095 1.00 97.06 76 SER A N 1
ATOM 574 C CA . SER A 1 76 ? 2.134 -2.922 7.818 1.00 97.06 76 SER A CA 1
ATOM 575 C C . SER A 1 76 ? 1.972 -1.927 6.658 1.00 97.06 76 SER A C 1
ATOM 577 O O . SER A 1 76 ? 2.847 -1.841 5.799 1.00 97.06 76 SER A O 1
ATOM 579 N N . LEU A 1 77 ? 0.926 -1.091 6.664 1.00 95.25 77 LEU A N 1
ATOM 580 C CA . LEU A 1 77 ? 0.743 -0.009 5.690 1.00 95.25 77 LEU A CA 1
ATOM 581 C C . LEU A 1 77 ? 1.893 1.005 5.735 1.00 95.25 77 LEU A C 1
ATOM 583 O O . LEU A 1 77 ? 2.300 1.510 4.692 1.00 95.25 77 LEU A O 1
ATOM 587 N N . LYS A 1 78 ? 2.492 1.264 6.903 1.00 93.12 78 LYS A N 1
ATOM 588 C CA . LYS A 1 78 ? 3.689 2.116 6.983 1.00 93.12 78 LYS A CA 1
ATOM 589 C C . LYS A 1 78 ? 4.843 1.569 6.127 1.00 93.12 78 LYS A C 1
ATOM 591 O O . LYS A 1 78 ? 5.543 2.346 5.482 1.00 93.12 78 LYS A O 1
ATOM 596 N N . THR A 1 79 ? 5.011 0.248 6.055 1.00 91.94 79 THR A N 1
ATOM 597 C CA . THR A 1 79 ? 6.036 -0.382 5.206 1.00 91.94 79 THR A CA 1
ATOM 598 C C . THR A 1 79 ? 5.805 -0.098 3.719 1.00 91.94 79 THR A C 1
ATOM 600 O O . THR A 1 79 ? 6.769 0.051 2.972 1.00 91.94 79 THR A O 1
ATOM 603 N N . VAL A 1 80 ? 4.552 0.064 3.281 1.00 90.31 80 VAL A N 1
ATOM 604 C CA . VAL A 1 80 ? 4.237 0.502 1.910 1.00 90.31 80 VAL A CA 1
ATOM 605 C C . VAL A 1 80 ? 4.784 1.911 1.637 1.00 90.31 80 VAL A C 1
ATOM 607 O O . VAL A 1 80 ? 5.333 2.151 0.560 1.00 90.31 80 VAL A O 1
ATOM 610 N N . ASP A 1 81 ? 4.688 2.835 2.602 1.00 87.38 81 ASP A N 1
ATOM 611 C CA . ASP A 1 81 ? 5.249 4.191 2.475 1.00 87.38 81 ASP A CA 1
ATOM 612 C C . ASP A 1 81 ? 6.782 4.171 2.414 1.00 87.38 81 ASP A C 1
ATOM 614 O O . ASP A 1 81 ? 7.376 4.821 1.551 1.00 87.38 81 ASP A O 1
ATOM 618 N N . ASP A 1 82 ? 7.411 3.367 3.276 1.00 86.50 82 ASP A N 1
ATOM 619 C CA . ASP A 1 82 ? 8.867 3.207 3.324 1.00 86.50 82 ASP A CA 1
ATOM 620 C C . ASP A 1 82 ? 9.396 2.641 1.986 1.00 86.50 82 ASP A C 1
ATOM 622 O O . ASP A 1 82 ? 10.335 3.187 1.402 1.00 86.50 82 ASP A O 1
ATOM 626 N N . LEU A 1 83 ? 8.736 1.612 1.432 1.00 86.62 83 LEU A N 1
ATOM 627 C CA . LEU A 1 83 ? 9.063 1.041 0.118 1.00 86.62 83 LEU A CA 1
ATOM 628 C C . LEU A 1 83 ? 8.841 2.041 -1.020 1.00 86.62 83 LEU A C 1
ATOM 630 O O . LEU A 1 83 ? 9.648 2.111 -1.951 1.00 86.62 83 LEU A O 1
ATOM 634 N N . ARG A 1 84 ? 7.768 2.842 -0.960 1.00 83.06 84 ARG A N 1
ATOM 635 C CA . ARG A 1 84 ? 7.538 3.919 -1.931 1.00 83.06 84 ARG A CA 1
ATOM 636 C C . ARG A 1 84 ? 8.719 4.885 -1.929 1.00 83.06 84 ARG A C 1
ATOM 638 O O . ARG A 1 84 ? 9.194 5.215 -3.009 1.00 83.06 84 ARG A O 1
ATOM 645 N N . ILE A 1 85 ? 9.177 5.336 -0.759 1.00 77.75 85 ILE A N 1
ATOM 646 C CA . ILE A 1 85 ? 10.321 6.257 -0.636 1.00 77.75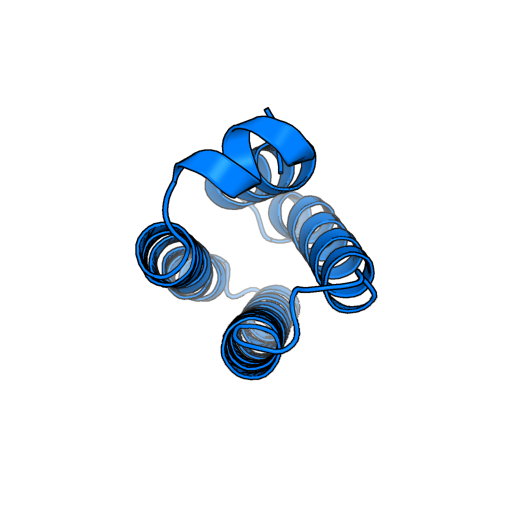 85 ILE A CA 1
ATOM 647 C C . ILE A 1 85 ? 11.582 5.604 -1.200 1.00 77.75 85 ILE A C 1
ATOM 649 O O . ILE A 1 85 ? 12.186 6.144 -2.123 1.00 77.75 85 ILE A O 1
ATOM 653 N N . GLU A 1 86 ? 11.927 4.407 -0.721 1.00 78.50 86 GLU A N 1
ATOM 654 C CA . GLU A 1 86 ? 13.143 3.694 -1.117 1.00 78.50 86 GLU A CA 1
ATOM 655 C C . GLU A 1 86 ? 13.238 3.524 -2.638 1.00 78.50 86 GLU A C 1
ATOM 657 O O . GLU A 1 86 ? 14.256 3.850 -3.257 1.00 78.50 86 GLU A O 1
ATOM 662 N N . TYR A 1 87 ? 12.173 3.021 -3.264 1.00 74.62 87 TYR A N 1
ATOM 663 C CA . TYR A 1 87 ? 12.191 2.758 -4.696 1.00 74.62 87 TYR A CA 1
ATOM 664 C C . TYR A 1 87 ? 11.968 4.018 -5.527 1.00 74.62 87 TYR A C 1
ATOM 666 O O . TYR A 1 87 ? 12.443 4.051 -6.658 1.00 74.62 87 TYR A O 1
ATOM 674 N N . HIS A 1 88 ? 11.325 5.063 -5.002 1.00 68.12 88 HIS A N 1
ATOM 675 C CA . HIS A 1 88 ? 11.268 6.362 -5.671 1.00 68.12 88 HIS A CA 1
ATOM 676 C C . HIS A 1 88 ? 12.646 7.043 -5.691 1.00 68.12 88 HIS A C 1
ATOM 678 O O . HIS A 1 88 ? 13.067 7.530 -6.738 1.00 68.12 88 HIS A O 1
ATOM 684 N N . ASP A 1 89 ? 13.399 6.986 -4.594 1.00 65.62 89 ASP A N 1
ATOM 685 C CA . ASP A 1 89 ? 14.728 7.600 -4.492 1.00 65.62 89 ASP A CA 1
ATOM 686 C C . ASP A 1 89 ? 15.787 6.838 -5.303 1.00 65.62 89 ASP A C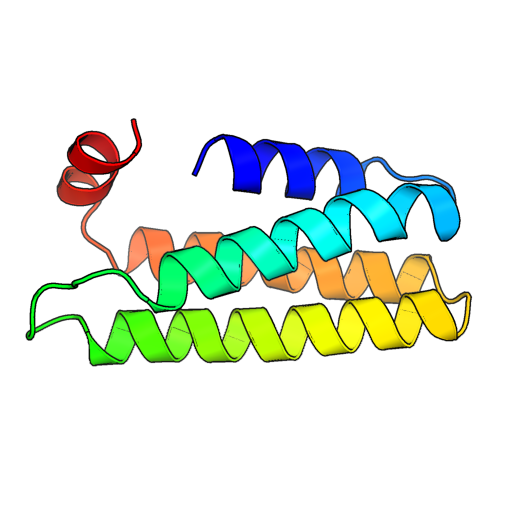 1
ATOM 688 O O . ASP A 1 89 ? 16.620 7.442 -5.984 1.00 65.62 89 ASP A O 1
ATOM 692 N N . LYS A 1 90 ? 15.705 5.500 -5.348 1.00 65.00 90 LYS A N 1
ATOM 693 C CA . LYS A 1 90 ? 16.541 4.662 -6.233 1.00 65.00 90 LYS A CA 1
ATOM 694 C C . LYS A 1 90 ? 16.252 4.885 -7.727 1.00 65.00 90 LYS A C 1
ATOM 696 O O . LYS A 1 90 ? 17.036 4.479 -8.588 1.00 65.00 90 LYS A O 1
ATOM 701 N N . ARG A 1 91 ? 15.141 5.544 -8.074 1.00 60.56 91 ARG A N 1
ATOM 702 C CA . ARG A 1 91 ? 14.708 5.835 -9.448 1.00 60.56 91 ARG A CA 1
ATOM 703 C C . ARG A 1 91 ? 14.853 7.329 -9.731 1.00 60.56 91 ARG A C 1
ATOM 705 O O . ARG A 1 91 ? 13.867 8.041 -9.707 1.00 60.56 91 ARG A O 1
ATOM 712 N N . ASN A 1 92 ? 16.066 7.780 -10.062 1.00 53.75 92 ASN A N 1
ATOM 713 C CA . ASN A 1 92 ? 16.394 9.128 -10.571 1.00 53.75 92 ASN A CA 1
ATOM 714 C C . ASN A 1 92 ? 15.149 10.019 -10.896 1.00 53.75 92 ASN A C 1
ATOM 716 O O . ASN A 1 92 ? 14.460 9.735 -11.888 1.00 53.75 92 ASN A O 1
ATOM 720 N N . PRO A 1 93 ? 14.838 11.055 -10.088 1.00 55.81 93 PRO A N 1
ATOM 721 C CA . PRO A 1 93 ? 13.501 11.670 -9.956 1.00 55.81 93 PRO A CA 1
ATOM 722 C C . PRO A 1 93 ? 12.881 12.243 -11.249 1.00 55.81 93 PRO A C 1
ATOM 724 O O . PRO A 1 93 ? 11.678 12.485 -11.326 1.00 55.81 93 PRO A O 1
ATOM 727 N N . SER A 1 94 ? 13.686 12.430 -12.298 1.00 52.09 94 SER A N 1
ATOM 728 C CA . SER A 1 94 ? 13.305 13.004 -13.598 1.00 52.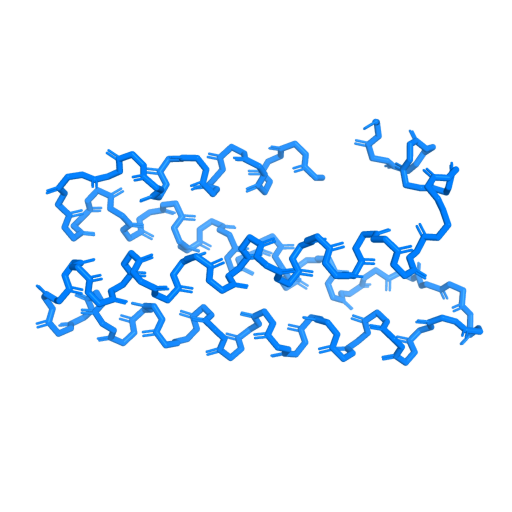09 94 SER A CA 1
ATOM 729 C C . SER A 1 94 ? 12.354 12.134 -14.444 1.00 52.09 94 SER A C 1
ATOM 731 O O . SER A 1 94 ? 11.485 12.662 -15.140 1.00 52.09 94 SER A O 1
ATOM 733 N N . ILE A 1 95 ? 12.473 10.801 -14.392 1.00 51.28 95 ILE A N 1
ATOM 734 C CA . ILE A 1 95 ? 11.719 9.908 -15.300 1.00 51.28 95 ILE A CA 1
ATOM 735 C C . ILE A 1 95 ? 10.252 9.774 -14.865 1.00 51.28 95 ILE A C 1
ATOM 737 O O . ILE A 1 95 ? 9.352 9.740 -15.702 1.00 51.28 95 ILE A O 1
ATOM 741 N N . TRP A 1 96 ? 9.992 9.753 -13.558 1.00 49.03 96 TRP A N 1
ATOM 742 C CA . TRP A 1 96 ? 8.647 9.532 -13.021 1.00 49.03 96 TRP A CA 1
ATOM 743 C C . TRP A 1 96 ? 7.772 10.784 -13.069 1.00 49.03 96 TRP A C 1
ATOM 745 O O . TRP A 1 96 ? 6.591 10.660 -13.378 1.00 49.03 96 TRP A O 1
ATOM 755 N N . LYS A 1 97 ? 8.357 11.982 -12.939 1.00 51.25 97 LYS A N 1
ATOM 756 C CA . LYS A 1 97 ? 7.660 13.249 -13.222 1.00 51.25 97 LYS A CA 1
ATOM 757 C C . LYS A 1 97 ? 7.115 13.301 -14.660 1.00 51.25 97 LYS A C 1
ATOM 759 O O . LYS A 1 97 ? 6.048 13.841 -14.917 1.00 51.25 97 LYS A O 1
ATOM 764 N N . ARG A 1 98 ? 7.834 12.695 -15.616 1.00 51.16 98 ARG A N 1
ATOM 765 C CA . ARG A 1 98 ? 7.415 12.632 -17.030 1.00 51.16 98 ARG A CA 1
ATOM 766 C C . ARG A 1 98 ? 6.343 11.581 -17.308 1.00 51.16 98 ARG A C 1
ATOM 768 O O . ARG A 1 98 ? 5.534 11.794 -18.201 1.00 51.16 98 ARG A O 1
ATOM 775 N N . LEU A 1 99 ? 6.360 10.455 -16.596 1.00 45.81 99 LEU A N 1
ATOM 776 C CA . LEU A 1 99 ? 5.430 9.346 -16.840 1.00 45.81 99 LEU A CA 1
ATOM 777 C C . LEU A 1 99 ? 4.165 9.413 -15.976 1.00 45.81 99 LEU A C 1
ATOM 779 O O . LEU A 1 99 ? 3.136 8.873 -16.367 1.00 45.81 99 LEU A O 1
ATOM 783 N N . PHE A 1 100 ? 4.230 10.053 -14.806 1.00 51.84 100 PHE A N 1
ATOM 784 C CA . PHE A 1 100 ? 3.167 9.977 -13.802 1.00 51.84 100 PHE A CA 1
ATOM 785 C C . PHE A 1 100 ? 2.854 11.299 -13.081 1.00 51.84 100 PHE A C 1
ATOM 787 O O . PHE A 1 100 ? 1.983 11.280 -12.206 1.00 51.84 100 PHE A O 1
ATOM 794 N N . GLY A 1 101 ? 3.496 12.409 -13.483 1.00 45.50 101 GLY A N 1
ATOM 795 C CA . GLY A 1 101 ? 3.242 13.770 -12.987 1.00 45.50 101 GLY A CA 1
ATOM 796 C C . GLY A 1 101 ? 4.085 14.170 -11.788 1.00 45.50 101 GLY A C 1
ATOM 797 O O . GLY A 1 101 ? 3.929 13.537 -10.722 1.00 45.50 101 GLY A O 1
#

Secondary structure (DSSP, 8-state):
-HHHHHHHHHHHH-SSHHHHHHHHHHHHHHHHHHHTS---HHHHHHHHHHHHHHHHHHHHHHHHHHTT-HHHHHHHHHHHHHHHHHHHHTS-THHHHHHH-

Mean predicted aligned error: 5.03 Å

Organism: Vibrio cholerae (NCBI:txid666)